Protein AF-A0A0C3PQT2-F1 (afdb_monomer_lite)

pLDDT: mean 91.84, std 10.54, range [40.0, 98.25]

Radius of gyration: 17.76 Å; chains: 1; bounding box: 40×31×51 Å

Secondary structure (DSSP, 8-state):
-HHHHHHHHHH-SSHHHHHHHHHHHHS-TTSPTTTTPPPPPHHHHHHHHHHHHHHTTS-HHHHHHHHHS--GGGHHHHHHHHHHHHHHHS-EEEEE--TTS--EEEEE--PPPPGGGHHHHHHHHHHHHHHHHHTT--S----TTS---

Sequence (149 aa):
LATLARLQRTLDPLDIEGLSKLWKTETPSSVAVGVGSREVKLAEWETFLDEYLAEMKKPKEDLEREWANPTHERLRYYLLAYLMSATFKDCSVILRFAPGEGPTITAIDLDPKSVDRLAKWEKLDNEIVGCFIESGDKAKPACVDARVE

Structure (mmCIF, N/CA/C/O backbone):
data_AF-A0A0C3PQT2-F1
#
_entry.id   AF-A0A0C3PQT2-F1
#
loop_
_atom_site.group_PDB
_atom_site.id
_atom_site.type_symbol
_atom_site.label_atom_id
_atom_site.label_alt_id
_atom_site.label_comp_id
_atom_site.label_asym_id
_atom_site.label_entity_id
_atom_site.label_seq_id
_atom_site.pdbx_PDB_ins_code
_atom_site.Cartn_x
_atom_site.Cartn_y
_atom_site.Cartn_z
_atom_site.occupancy
_atom_site.B_iso_or_equiv
_atom_site.auth_seq_id
_atom_site.auth_comp_id
_atom_site.auth_asym_id
_atom_site.auth_atom_id
_atom_site.pdbx_PDB_model_num
ATOM 1 N N . LEU A 1 1 ? 13.681 0.628 -10.752 1.00 85.88 1 LEU A N 1
ATOM 2 C CA . LEU A 1 1 ? 13.282 0.455 -9.333 1.00 85.88 1 LEU A CA 1
ATOM 3 C C . LEU A 1 1 ? 12.698 1.724 -8.705 1.00 85.88 1 LEU A C 1
ATOM 5 O O . LEU A 1 1 ? 11.720 1.598 -7.986 1.00 85.88 1 LEU A O 1
ATOM 9 N N . ALA A 1 2 ? 13.207 2.929 -9.005 1.00 92.56 2 ALA A N 1
ATOM 10 C CA . ALA A 1 2 ? 12.685 4.187 -8.442 1.00 92.56 2 ALA A CA 1
ATOM 11 C C . ALA A 1 2 ? 11.156 4.361 -8.568 1.00 92.56 2 ALA A C 1
ATOM 13 O O . ALA A 1 2 ? 10.509 4.770 -7.611 1.00 92.56 2 ALA A O 1
ATOM 14 N N . THR A 1 3 ? 10.564 3.989 -9.710 1.00 94.06 3 THR A N 1
ATOM 15 C CA . THR A 1 3 ? 9.105 4.036 -9.902 1.00 94.06 3 THR A CA 1
ATOM 16 C C . THR A 1 3 ? 8.354 3.142 -8.916 1.00 94.06 3 THR A C 1
ATOM 18 O O . THR A 1 3 ? 7.428 3.626 -8.279 1.00 94.06 3 THR A O 1
ATOM 21 N N . LEU A 1 4 ? 8.769 1.880 -8.743 1.00 95.62 4 LEU A N 1
ATOM 22 C CA . LEU A 1 4 ? 8.154 0.966 -7.769 1.00 95.62 4 LEU A CA 1
ATOM 23 C C . LEU A 1 4 ? 8.285 1.514 -6.349 1.00 95.62 4 LEU A C 1
ATOM 25 O O . LEU A 1 4 ? 7.296 1.597 -5.635 1.00 95.62 4 LEU A O 1
ATOM 29 N N . ALA A 1 5 ? 9.476 1.987 -5.985 1.00 94.06 5 ALA A N 1
ATOM 30 C CA . ALA A 1 5 ? 9.728 2.550 -4.665 1.00 94.06 5 ALA A CA 1
ATOM 31 C C . ALA A 1 5 ? 8.890 3.816 -4.388 1.00 94.06 5 ALA A C 1
ATOM 33 O O . ALA A 1 5 ? 8.493 4.059 -3.251 1.00 94.06 5 ALA A O 1
ATOM 34 N N . ARG A 1 6 ? 8.611 4.631 -5.415 1.00 95.06 6 ARG A N 1
ATOM 35 C CA . ARG A 1 6 ? 7.697 5.778 -5.312 1.00 95.06 6 ARG A CA 1
ATOM 36 C C . ARG A 1 6 ? 6.251 5.319 -5.145 1.00 95.06 6 ARG A C 1
ATOM 38 O O . ARG A 1 6 ? 5.560 5.846 -4.279 1.00 95.06 6 ARG A O 1
ATOM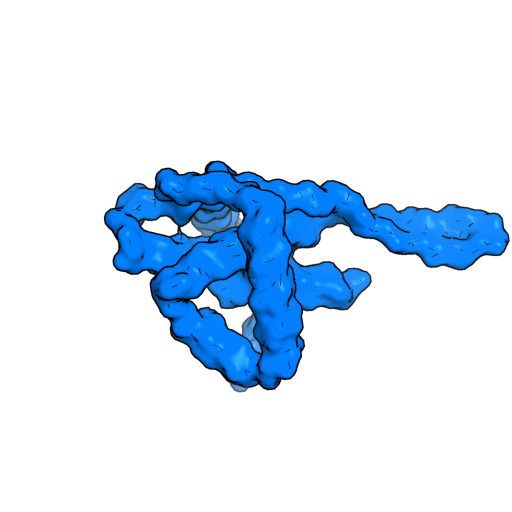 45 N N . LEU A 1 7 ? 5.798 4.362 -5.958 1.00 97.06 7 LEU A N 1
ATOM 46 C CA . LEU A 1 7 ? 4.438 3.822 -5.882 1.00 97.06 7 LEU A CA 1
ATOM 47 C C . LEU A 1 7 ? 4.178 3.216 -4.499 1.00 97.06 7 LEU A C 1
ATOM 49 O O . LEU A 1 7 ? 3.253 3.650 -3.829 1.00 97.06 7 LEU A O 1
ATOM 53 N N . GLN A 1 8 ? 5.052 2.325 -4.026 1.00 95.62 8 GLN A N 1
ATOM 54 C CA . GLN A 1 8 ? 4.945 1.687 -2.707 1.00 95.62 8 GLN A CA 1
ATOM 55 C C . GLN A 1 8 ? 4.827 2.712 -1.565 1.00 95.62 8 GLN A C 1
ATOM 57 O O . GLN A 1 8 ? 3.966 2.563 -0.706 1.00 95.62 8 GLN A O 1
ATOM 62 N N . ARG A 1 9 ? 5.642 3.781 -1.575 1.00 92.94 9 ARG A N 1
ATOM 63 C CA . ARG A 1 9 ? 5.612 4.823 -0.530 1.00 92.94 9 ARG A CA 1
ATOM 64 C C . ARG A 1 9 ? 4.380 5.721 -0.597 1.00 92.94 9 ARG A C 1
ATOM 66 O O . ARG A 1 9 ? 3.775 6.018 0.419 1.00 92.94 9 ARG A O 1
ATOM 73 N N . THR A 1 10 ? 4.030 6.194 -1.790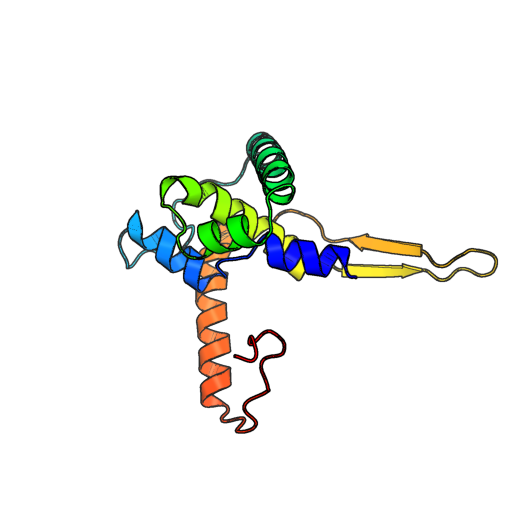 1.00 96.50 10 THR A N 1
ATOM 74 C CA . THR A 1 10 ? 2.932 7.168 -1.956 1.00 96.50 10 THR A CA 1
ATOM 75 C C . THR A 1 10 ? 1.546 6.534 -1.856 1.00 96.50 10 THR A C 1
ATOM 77 O O . THR A 1 10 ? 0.591 7.234 -1.544 1.00 96.50 10 THR A O 1
ATOM 80 N N . LEU A 1 11 ? 1.433 5.230 -2.122 1.00 97.88 11 LEU A N 1
ATOM 81 C CA . LEU A 1 11 ? 0.189 4.470 -1.987 1.00 97.88 11 LEU A CA 1
ATOM 82 C C . LEU A 1 11 ? -0.025 3.922 -0.572 1.00 97.88 11 LEU A C 1
ATOM 84 O O . LEU A 1 11 ? -1.136 3.531 -0.241 1.00 97.88 11 LEU A O 1
ATOM 88 N N . ASP A 1 12 ? 1.009 3.893 0.266 1.00 97.00 12 ASP A N 1
ATOM 89 C CA . ASP A 1 12 ? 0.894 3.465 1.660 1.00 97.00 12 ASP A CA 1
ATOM 90 C C . ASP A 1 12 ? 1.496 4.494 2.628 1.00 97.00 12 ASP A C 1
ATOM 92 O O . ASP A 1 12 ? 2.505 4.229 3.280 1.00 97.00 12 ASP A O 1
ATOM 96 N N . PRO A 1 13 ? 0.915 5.707 2.696 1.00 95.62 13 PRO A N 1
ATOM 97 C CA . PRO A 1 13 ? 1.443 6.766 3.548 1.00 95.62 13 PRO A CA 1
ATOM 98 C C . PRO A 1 13 ? 1.109 6.579 5.035 1.00 95.62 13 PRO A C 1
ATOM 100 O O . PRO A 1 13 ? 1.738 7.217 5.875 1.00 95.62 13 PRO A O 1
ATOM 103 N N . LEU A 1 14 ? 0.107 5.755 5.365 1.00 96.38 14 LEU A N 1
ATOM 104 C CA . LEU A 1 14 ? -0.360 5.545 6.741 1.00 96.38 14 LEU A CA 1
ATOM 105 C C . LEU A 1 14 ? 0.210 4.277 7.382 1.00 96.38 14 LEU A C 1
ATOM 107 O O . LEU A 1 14 ? 0.109 4.127 8.601 1.00 96.38 14 LEU A O 1
ATOM 111 N N . ASP A 1 15 ? 0.756 3.368 6.572 1.00 96.00 15 ASP A N 1
ATOM 112 C CA . ASP A 1 15 ? 0.986 1.975 6.943 1.00 96.00 15 ASP A CA 1
ATOM 113 C C . ASP A 1 15 ? -0.306 1.267 7.412 1.00 96.00 15 ASP A C 1
ATOM 115 O O . ASP A 1 15 ? -1.389 1.860 7.541 1.00 96.00 15 ASP A O 1
ATOM 119 N N . ILE A 1 16 ? -0.217 -0.034 7.684 1.00 97.00 16 ILE A N 1
ATOM 120 C CA . ILE A 1 16 ? -1.353 -0.821 8.168 1.00 97.00 16 ILE A CA 1
ATOM 121 C C . ILE A 1 16 ? -1.802 -0.371 9.561 1.00 97.00 16 ILE A C 1
ATOM 123 O O . ILE A 1 16 ? -2.999 -0.400 9.855 1.00 97.00 16 ILE A O 1
ATOM 127 N N . GLU A 1 17 ? -0.879 0.107 10.402 1.00 96.06 17 GLU A N 1
ATOM 128 C CA . GLU A 1 17 ? -1.193 0.620 11.737 1.00 96.06 17 GLU A CA 1
ATOM 129 C C . GLU A 1 17 ? -2.021 1.912 11.659 1.00 96.06 17 GLU A C 1
ATOM 131 O O . GLU A 1 17 ? -3.059 2.027 12.318 1.00 96.06 17 GLU A O 1
ATOM 136 N N . GLY A 1 18 ? -1.603 2.884 10.839 1.00 96.06 18 GLY A N 1
ATOM 137 C CA . GLY A 1 18 ? -2.339 4.135 10.658 1.00 96.06 18 GLY A CA 1
ATOM 138 C C . GLY A 1 18 ? -3.689 3.912 9.981 1.00 96.06 18 GLY A C 1
ATOM 139 O O . GLY A 1 18 ? -4.696 4.478 10.413 1.00 96.06 18 GLY A O 1
ATOM 140 N N . LEU A 1 19 ? -3.747 3.017 8.990 1.00 97.19 19 LEU A N 1
ATOM 141 C CA . LEU A 1 19 ? -5.002 2.620 8.353 1.00 97.19 19 LEU A CA 1
ATOM 142 C C . LEU A 1 19 ? -5.955 1.925 9.336 1.00 97.19 19 LEU A C 1
ATOM 144 O O . LEU A 1 19 ? -7.150 2.216 9.343 1.00 97.19 19 LEU A O 1
ATOM 148 N N . SER A 1 20 ? -5.437 1.046 10.196 1.00 96.56 20 SER A N 1
ATOM 149 C CA . SER A 1 20 ? -6.216 0.393 11.252 1.00 96.56 20 SER A CA 1
ATOM 150 C C . SER A 1 20 ? -6.755 1.399 12.273 1.00 96.56 20 SER A C 1
ATOM 152 O O . SER A 1 20 ? -7.931 1.339 12.642 1.00 96.56 20 SER A O 1
ATOM 154 N N . LYS A 1 21 ? -5.937 2.373 12.694 1.00 95.38 21 LYS A N 1
ATOM 155 C CA . LYS A 1 21 ? -6.379 3.468 13.574 1.00 95.38 21 LYS A CA 1
ATOM 156 C C . LYS A 1 21 ? -7.512 4.271 12.940 1.00 95.38 21 LYS A C 1
ATOM 158 O O . LYS A 1 21 ? -8.510 4.515 13.613 1.00 95.38 21 LYS A O 1
ATOM 163 N N . LEU A 1 22 ? -7.384 4.628 11.659 1.00 95.94 22 LEU A N 1
ATOM 164 C CA . LEU A 1 22 ? -8.432 5.339 10.925 1.00 95.94 22 LEU A CA 1
ATOM 165 C C . LEU A 1 22 ? -9.705 4.489 10.791 1.00 95.94 22 LEU A C 1
ATOM 167 O O . LEU A 1 22 ? -10.802 4.979 11.011 1.00 95.94 22 LEU A O 1
ATOM 171 N N . TRP A 1 23 ? -9.583 3.197 10.492 1.00 95.88 23 TRP A N 1
ATOM 172 C CA . TRP A 1 23 ? -10.727 2.283 10.404 1.00 95.88 23 TRP A CA 1
ATOM 173 C C . TRP A 1 23 ? -11.525 2.200 11.717 1.00 95.88 23 TRP A C 1
ATOM 175 O O . TRP A 1 23 ? -12.759 2.165 11.712 1.00 95.88 23 TRP A O 1
ATOM 185 N N . LYS A 1 24 ? -10.826 2.217 12.856 1.00 94.69 24 LYS A N 1
ATOM 186 C CA . LYS A 1 24 ? -11.415 2.160 14.204 1.00 94.69 24 LYS A CA 1
ATOM 187 C C . LYS A 1 24 ? -12.099 3.463 14.641 1.00 94.69 24 LYS A C 1
ATOM 189 O O . LYS A 1 24 ? -12.709 3.475 15.706 1.00 94.69 24 LYS A O 1
ATOM 194 N N . THR A 1 25 ? -12.038 4.547 13.858 1.00 92.06 25 THR A N 1
ATOM 195 C CA . THR A 1 25 ? -12.856 5.744 14.135 1.00 92.06 25 THR A CA 1
ATOM 196 C C . THR A 1 25 ? -14.314 5.549 13.722 1.00 92.06 25 THR A C 1
ATOM 198 O O . THR A 1 25 ? -15.201 6.118 14.347 1.00 92.06 25 THR A O 1
ATOM 201 N N . GLU A 1 26 ? -14.559 4.718 12.703 1.00 87.38 26 GLU A N 1
ATOM 202 C CA . GLU A 1 26 ? -15.890 4.452 12.127 1.00 87.38 26 GLU A CA 1
ATOM 203 C C . GLU A 1 26 ? -16.465 3.091 12.539 1.00 87.38 26 GLU A C 1
ATOM 205 O O . GLU A 1 26 ? -17.633 2.786 12.297 1.00 87.38 26 GLU A O 1
ATOM 210 N N . THR A 1 27 ? -15.643 2.238 13.146 1.00 89.62 27 THR A N 1
ATOM 211 C CA . THR A 1 27 ? -16.019 0.877 13.526 1.00 89.62 27 THR A CA 1
ATOM 212 C C . THR A 1 27 ? -15.672 0.603 14.986 1.00 89.62 27 THR A C 1
ATOM 214 O O . THR A 1 27 ? -14.789 1.255 15.544 1.00 89.62 27 THR A O 1
ATOM 217 N N . PRO A 1 28 ? -16.349 -0.354 15.649 1.00 90.12 28 PRO A N 1
ATOM 218 C CA . PRO A 1 28 ? -15.970 -0.751 16.997 1.00 90.12 28 PRO A CA 1
ATOM 219 C C . PRO A 1 28 ? -14.494 -1.158 17.052 1.00 90.12 28 PRO A C 1
ATOM 221 O O . PRO A 1 28 ? -14.011 -1.872 16.177 1.00 90.12 28 PRO A O 1
ATOM 224 N N . SER A 1 29 ? -13.789 -0.766 18.113 1.00 83.00 29 SER A N 1
ATOM 225 C CA . SER A 1 29 ? -12.337 -0.966 18.249 1.00 83.00 29 SER A CA 1
ATOM 226 C C . SER A 1 29 ? -11.874 -2.427 18.183 1.00 83.00 29 SER A C 1
ATOM 228 O O . SER A 1 29 ? -10.703 -2.688 17.912 1.00 83.00 29 SER A O 1
ATOM 230 N N . SER A 1 30 ? -12.780 -3.378 18.423 1.00 86.31 30 SER A N 1
ATOM 231 C CA . SER A 1 30 ? -12.546 -4.821 18.322 1.00 86.31 30 SER A CA 1
ATOM 232 C C . SER A 1 30 ? -12.606 -5.371 16.892 1.00 86.31 30 SER A C 1
ATOM 234 O O . SER A 1 30 ? -12.267 -6.536 16.680 1.00 86.31 30 SER A O 1
ATOM 236 N N . VAL A 1 31 ? -13.050 -4.576 15.916 1.00 91.56 31 VAL A N 1
ATOM 237 C CA . VAL A 1 31 ? -13.169 -4.984 14.515 1.00 91.56 31 VAL A CA 1
ATOM 238 C C . VAL A 1 31 ? -11.844 -4.725 13.801 1.00 91.56 31 VAL A C 1
ATOM 240 O O . VAL A 1 31 ? -11.367 -3.593 13.741 1.00 91.56 31 VAL A O 1
ATOM 243 N N . ALA A 1 32 ? -11.249 -5.788 13.259 1.00 93.62 32 ALA A N 1
ATOM 244 C CA . ALA A 1 32 ? -10.025 -5.697 12.468 1.00 93.62 32 ALA A CA 1
ATOM 245 C C . ALA A 1 32 ? -10.261 -4.935 11.154 1.00 93.62 32 ALA A C 1
ATOM 247 O O . ALA A 1 32 ? -11.375 -4.914 10.615 1.00 93.62 32 ALA A O 1
ATOM 248 N N . VAL A 1 33 ? -9.199 -4.332 10.624 1.00 95.44 33 VAL A N 1
ATOM 249 C CA . VAL A 1 33 ? -9.285 -3.509 9.411 1.00 95.44 33 VAL A CA 1
ATOM 250 C C . VAL A 1 33 ? -9.817 -4.306 8.213 1.00 95.44 33 VAL A C 1
ATOM 252 O O . VAL A 1 33 ? -9.424 -5.445 7.961 1.00 95.44 33 VAL A O 1
ATOM 255 N N . GLY A 1 34 ? -10.755 -3.704 7.476 1.00 93.38 34 GLY A N 1
ATOM 256 C CA . GLY A 1 34 ? -11.372 -4.298 6.287 1.00 93.38 34 GLY A CA 1
ATOM 257 C C . GLY A 1 34 ? -12.505 -5.296 6.560 1.00 93.38 34 GLY A C 1
ATOM 258 O O . GLY A 1 34 ? -13.232 -5.639 5.628 1.00 93.38 34 GLY A O 1
ATOM 259 N N .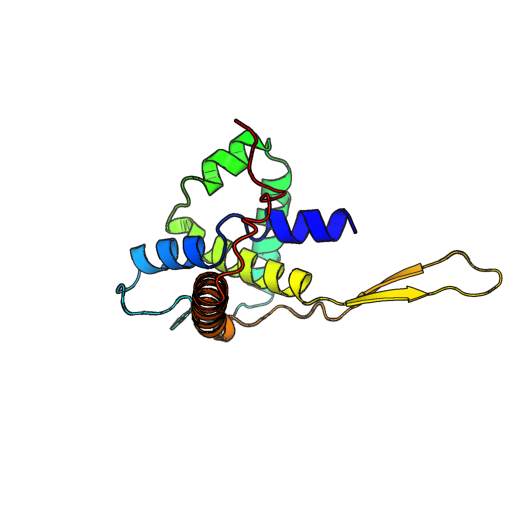 VAL A 1 35 ? -12.727 -5.732 7.806 1.00 93.31 35 VAL A N 1
ATOM 260 C CA . VAL A 1 35 ? -13.827 -6.657 8.133 1.00 93.31 35 VAL A CA 1
ATOM 261 C C . VAL A 1 35 ? -15.182 -6.002 7.858 1.00 93.31 35 VAL A C 1
ATOM 263 O O . VAL A 1 35 ? -15.488 -4.932 8.371 1.00 93.31 35 VAL A O 1
ATOM 266 N N . GLY A 1 36 ? -16.015 -6.657 7.046 1.00 90.12 36 GLY A N 1
ATOM 267 C CA . GLY A 1 36 ? -17.315 -6.119 6.624 1.00 90.12 36 GLY A CA 1
ATOM 268 C C . GLY A 1 36 ? -17.229 -5.084 5.497 1.00 90.12 36 GLY A C 1
ATOM 269 O O . GLY A 1 36 ? -18.261 -4.628 5.007 1.00 90.12 36 GLY A O 1
ATOM 270 N N . SER A 1 37 ? -16.021 -4.741 5.045 1.00 92.62 37 SER A N 1
ATOM 271 C CA . SER A 1 37 ? -15.829 -3.936 3.844 1.00 92.62 37 SER A CA 1
ATOM 272 C C . SER A 1 37 ? -16.123 -4.765 2.596 1.00 92.62 37 SER A C 1
ATOM 274 O O . SER A 1 37 ? -15.893 -5.973 2.550 1.00 92.62 37 SER A O 1
ATOM 276 N N . ARG A 1 38 ? -16.658 -4.113 1.563 1.00 94.19 38 ARG A N 1
ATOM 277 C CA . ARG A 1 38 ? -16.960 -4.765 0.286 1.00 94.19 38 ARG A CA 1
ATOM 278 C C . ARG A 1 38 ? -15.722 -4.840 -0.603 1.00 94.19 38 ARG A C 1
ATOM 280 O O . ARG A 1 38 ? -14.913 -3.904 -0.633 1.00 94.19 38 ARG A O 1
ATOM 287 N N . GLU A 1 39 ? -15.661 -5.890 -1.419 1.00 95.19 39 GLU A N 1
ATOM 288 C CA . GLU A 1 39 ? -14.659 -6.007 -2.479 1.00 95.19 39 GLU A CA 1
ATOM 289 C C . GLU A 1 39 ? -14.696 -4.814 -3.443 1.00 95.19 39 GLU A C 1
ATOM 291 O O . GLU A 1 39 ? -15.739 -4.179 -3.676 1.00 95.19 39 GLU A O 1
ATOM 296 N N . VAL A 1 40 ? -13.517 -4.496 -3.979 1.00 95.75 40 VAL A N 1
ATOM 297 C CA . VAL A 1 40 ? -13.312 -3.366 -4.886 1.00 95.75 40 VAL A CA 1
ATOM 298 C C . VAL A 1 40 ? -13.734 -3.765 -6.295 1.00 95.75 40 VAL A C 1
ATOM 300 O O . VAL A 1 40 ? -13.321 -4.797 -6.822 1.00 95.75 40 VAL A O 1
ATOM 303 N N . LYS A 1 41 ? -14.574 -2.940 -6.921 1.00 94.94 41 LYS A N 1
ATOM 304 C CA . LYS A 1 41 ? -14.991 -3.137 -8.317 1.00 94.94 41 LYS A CA 1
ATOM 305 C C . LYS A 1 41 ? -14.030 -2.415 -9.259 1.00 94.94 41 LYS A C 1
ATOM 307 O O . LYS A 1 41 ? -13.434 -1.418 -8.874 1.00 94.94 41 LYS A O 1
ATOM 312 N N . LEU A 1 42 ? -13.956 -2.845 -10.519 1.00 94.00 42 LEU A N 1
ATOM 313 C CA . LEU A 1 42 ? -13.085 -2.213 -11.521 1.00 94.00 42 LEU A CA 1
ATOM 314 C C . LEU A 1 42 ? -13.328 -0.698 -11.666 1.00 94.00 42 LEU A C 1
ATOM 316 O O . LEU A 1 42 ? -12.383 0.072 -11.594 1.00 94.00 42 LEU A O 1
ATOM 320 N N . ALA A 1 43 ? -14.587 -0.259 -11.751 1.00 96.31 43 ALA A N 1
ATOM 321 C CA . ALA A 1 43 ? -14.925 1.169 -11.835 1.00 96.31 43 ALA A CA 1
ATOM 322 C C . ALA A 1 43 ? -14.472 1.985 -10.603 1.00 96.31 43 ALA A C 1
ATOM 324 O O . ALA A 1 43 ? -14.209 3.184 -10.683 1.00 96.31 43 ALA A O 1
ATOM 325 N N . GLU A 1 44 ? -14.381 1.334 -9.441 1.00 96.56 44 GLU A N 1
ATOM 326 C CA . GLU A 1 44 ? -13.883 1.965 -8.219 1.00 96.56 44 GLU A CA 1
ATOM 327 C C . GLU A 1 44 ? -12.360 2.118 -8.264 1.00 96.56 44 GLU A C 1
ATOM 329 O O . GLU A 1 44 ? -11.843 3.149 -7.843 1.00 96.56 44 GLU A O 1
ATOM 334 N N . TRP A 1 45 ? -11.653 1.138 -8.841 1.00 97.31 45 TRP A N 1
ATOM 335 C CA . TRP A 1 45 ? -10.225 1.263 -9.129 1.00 97.31 45 TRP A CA 1
ATOM 336 C C . TRP A 1 45 ? -9.931 2.401 -10.102 1.00 97.31 45 TRP A C 1
ATOM 338 O O . TRP A 1 45 ? -9.004 3.162 -9.857 1.00 97.31 45 TRP A O 1
ATOM 348 N N . GLU A 1 46 ? -10.722 2.551 -11.165 1.00 97.25 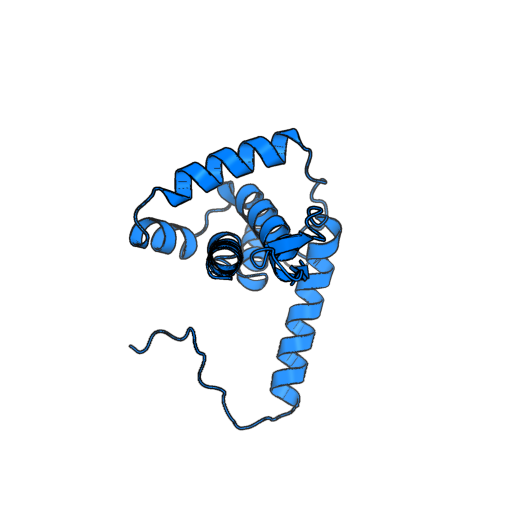46 GLU A N 1
ATOM 349 C CA . GLU A 1 46 ? -10.576 3.654 -12.125 1.00 97.25 46 GLU A CA 1
ATOM 350 C C . GLU A 1 46 ? -10.711 5.015 -11.432 1.00 97.25 46 GLU A C 1
ATOM 352 O O . GLU A 1 46 ? -9.819 5.854 -11.535 1.00 97.25 46 GLU A O 1
ATOM 357 N N . THR A 1 47 ? -11.767 5.185 -10.630 1.00 97.69 47 THR A N 1
ATOM 358 C CA . THR A 1 47 ? -11.998 6.424 -9.868 1.00 97.69 47 THR A CA 1
ATOM 359 C C . THR A 1 47 ? -10.847 6.716 -8.902 1.00 97.69 47 THR A C 1
ATOM 361 O O . THR A 1 47 ? -10.358 7.842 -8.830 1.00 97.69 47 THR A O 1
ATOM 364 N N . PHE A 1 48 ? -10.382 5.693 -8.179 1.00 98.00 48 PHE A N 1
ATOM 365 C CA . PHE A 1 48 ? -9.243 5.812 -7.272 1.00 98.00 48 PHE A CA 1
ATOM 366 C C . PHE A 1 48 ? -7.957 6.218 -8.003 1.00 98.00 48 PHE A C 1
ATOM 368 O O . PHE A 1 48 ? -7.215 7.062 -7.505 1.00 98.00 48 PHE A O 1
ATOM 375 N N . LEU A 1 49 ? -7.680 5.631 -9.171 1.00 97.88 49 LEU A N 1
ATOM 376 C CA . LEU A 1 49 ? -6.484 5.945 -9.950 1.00 97.88 49 LEU A CA 1
ATOM 377 C C . LEU A 1 49 ? -6.498 7.397 -10.433 1.00 97.88 49 LEU A C 1
ATOM 379 O O . LEU A 1 49 ? -5.466 8.063 -10.346 1.00 97.88 49 LEU A O 1
ATOM 383 N N . ASP A 1 50 ? -7.648 7.899 -10.886 1.00 98.25 50 ASP A N 1
ATOM 384 C CA . ASP A 1 50 ? -7.797 9.302 -11.280 1.00 98.25 50 ASP A CA 1
ATOM 385 C C . ASP A 1 50 ? -7.548 10.250 -10.099 1.00 98.25 50 ASP A C 1
ATOM 387 O O . ASP A 1 50 ? -6.796 11.223 -10.234 1.00 98.25 50 ASP A O 1
ATOM 391 N N . GLU A 1 51 ? -8.116 9.942 -8.927 1.00 97.81 51 GLU A N 1
ATOM 392 C CA . GLU A 1 51 ? -7.896 10.711 -7.699 1.00 97.81 51 GLU A CA 1
ATOM 393 C C . GLU A 1 51 ? -6.416 10.684 -7.291 1.00 97.81 51 GLU A C 1
ATOM 395 O O . GLU A 1 51 ? -5.793 11.740 -7.175 1.00 97.81 51 GLU A O 1
ATOM 400 N N . TYR A 1 52 ? -5.812 9.496 -7.174 1.00 97.81 52 TYR A N 1
ATOM 401 C CA . TYR A 1 52 ? -4.402 9.326 -6.814 1.00 97.81 52 TYR A CA 1
ATOM 402 C C . TYR A 1 52 ? -3.472 10.087 -7.771 1.00 97.81 52 TYR A C 1
ATOM 404 O O . TYR A 1 52 ? -2.579 10.817 -7.336 1.00 97.81 52 TYR A O 1
ATOM 412 N N . LEU A 1 53 ? -3.684 9.975 -9.086 1.00 97.69 53 LEU A N 1
ATOM 413 C CA . LEU A 1 53 ? -2.870 10.680 -10.079 1.00 97.69 53 LEU A CA 1
ATOM 414 C C . LEU A 1 53 ? -3.053 12.202 -10.018 1.00 97.69 53 LEU A C 1
ATOM 416 O O . LEU A 1 53 ? -2.106 12.936 -10.320 1.00 97.69 53 LEU A O 1
ATOM 420 N N . ALA A 1 54 ? -4.238 12.693 -9.648 1.00 97.19 54 ALA A N 1
ATOM 421 C CA . ALA A 1 54 ? -4.460 14.111 -9.392 1.00 97.19 54 ALA A CA 1
ATOM 422 C C . ALA A 1 54 ? -3.731 14.573 -8.121 1.00 97.19 54 ALA A C 1
ATOM 424 O O . ALA A 1 54 ? -3.089 15.624 -8.140 1.00 97.19 54 ALA A O 1
ATOM 425 N N . GLU A 1 55 ? -3.754 13.775 -7.051 1.00 95.62 55 GLU A N 1
ATOM 426 C CA . GLU A 1 55 ? -3.045 14.076 -5.805 1.00 95.62 55 GLU A CA 1
ATOM 427 C C . GLU A 1 55 ? -1.536 14.133 -5.985 1.00 95.62 55 GLU A C 1
ATOM 429 O O . GLU A 1 55 ? -0.892 15.035 -5.460 1.00 95.62 55 GLU A O 1
ATOM 434 N N . MET A 1 56 ? -0.963 13.237 -6.789 1.00 95.69 56 MET A N 1
ATOM 435 C CA . MET A 1 56 ? 0.480 13.223 -7.051 1.00 95.69 56 MET A CA 1
ATOM 436 C C . MET A 1 56 ? 0.988 14.471 -7.797 1.00 95.69 56 MET A C 1
ATOM 438 O O . MET A 1 56 ? 2.197 14.616 -7.981 1.00 95.69 56 MET A O 1
ATOM 442 N N . LYS A 1 57 ? 0.094 15.375 -8.227 1.00 96.38 57 LYS A N 1
ATOM 443 C CA . LYS A 1 57 ? 0.442 16.698 -8.774 1.00 96.38 57 LYS A CA 1
ATOM 444 C C . LYS A 1 57 ? 0.534 17.786 -7.699 1.00 96.38 57 LYS A C 1
ATOM 446 O O . LYS A 1 57 ? 1.043 18.865 -7.997 1.00 96.38 57 LYS A O 1
ATOM 451 N N . LYS A 1 58 ? 0.022 17.539 -6.488 1.00 95.62 58 LYS A N 1
ATOM 452 C CA . LYS A 1 58 ? 0.118 18.465 -5.354 1.00 95.62 58 LYS A CA 1
ATOM 453 C C . LYS A 1 58 ? 1.582 18.579 -4.888 1.00 95.62 58 LYS A C 1
ATOM 455 O O . LYS A 1 58 ? 2.353 17.628 -5.056 1.00 95.62 58 LYS A O 1
ATOM 460 N N . PRO A 1 59 ? 1.979 19.711 -4.280 1.00 96.12 59 PRO A N 1
ATOM 461 C CA . PRO A 1 59 ? 3.242 19.812 -3.558 1.00 96.12 59 PRO A CA 1
ATOM 462 C C . PRO A 1 59 ? 3.368 18.719 -2.491 1.00 96.12 59 PRO A C 1
ATOM 464 O O . PRO A 1 59 ? 2.384 18.319 -1.865 1.00 96.12 59 PRO A O 1
ATOM 467 N N . LYS A 1 60 ? 4.593 18.241 -2.264 1.00 92.06 60 LYS A N 1
ATOM 468 C CA . LYS A 1 60 ? 4.860 17.149 -1.319 1.00 92.06 60 LYS A CA 1
ATOM 469 C C . LYS A 1 60 ? 4.446 17.524 0.108 1.00 92.06 60 LYS A C 1
ATOM 471 O O . LYS A 1 60 ? 3.939 16.685 0.840 1.00 92.06 60 LYS A O 1
ATOM 476 N N . GLU A 1 61 ? 4.634 18.779 0.484 1.00 94.19 61 GLU A N 1
ATOM 477 C CA . GLU A 1 61 ? 4.323 19.311 1.810 1.00 94.19 61 GLU A CA 1
ATOM 478 C C . GLU A 1 61 ? 2.815 19.294 2.093 1.00 94.19 61 GLU A C 1
ATOM 480 O O . GLU A 1 61 ? 2.396 19.085 3.233 1.00 94.19 61 GLU A O 1
ATOM 485 N N . ASP A 1 62 ? 1.999 19.486 1.053 1.00 95.00 62 ASP A N 1
ATOM 486 C CA . ASP A 1 62 ? 0.543 19.424 1.162 1.00 95.00 62 ASP A CA 1
ATOM 487 C C . ASP A 1 62 ? 0.079 17.973 1.328 1.00 95.00 62 ASP A C 1
ATOM 489 O O . ASP A 1 62 ? -0.745 17.691 2.197 1.00 95.00 62 ASP A O 1
ATOM 493 N N . LEU A 1 63 ? 0.675 17.040 0.573 1.00 93.25 63 LEU A N 1
ATOM 494 C CA . LEU A 1 63 ? 0.430 15.604 0.738 1.00 93.25 63 LEU A CA 1
ATOM 495 C C . LEU A 1 63 ? 0.790 15.130 2.149 1.00 93.25 63 LEU A C 1
ATOM 497 O O . LEU A 1 63 ? -0.016 14.483 2.806 1.00 93.25 63 LEU A O 1
ATOM 501 N N . GLU A 1 64 ? 1.969 15.500 2.650 1.00 92.81 64 GLU A N 1
ATOM 502 C CA . GLU A 1 64 ? 2.409 15.119 3.996 1.00 92.81 64 GLU A CA 1
ATOM 503 C C . GLU A 1 64 ? 1.497 15.683 5.093 1.00 92.81 64 GLU A C 1
ATOM 505 O O . GLU A 1 64 ? 1.252 15.009 6.093 1.00 92.81 64 GLU A O 1
ATOM 510 N N . ARG A 1 65 ? 0.947 16.889 4.904 1.00 93.56 65 ARG A N 1
ATOM 511 C CA . ARG A 1 65 ? -0.027 17.469 5.838 1.00 93.56 65 ARG A CA 1
ATOM 512 C C . ARG A 1 65 ? -1.340 16.689 5.855 1.00 93.56 65 ARG A C 1
ATOM 514 O O . ARG A 1 65 ? -1.903 16.494 6.932 1.00 93.56 65 ARG A O 1
ATOM 521 N N . GLU A 1 66 ? -1.817 16.258 4.689 1.00 92.50 66 GLU A N 1
ATOM 522 C CA . GLU A 1 66 ? -3.011 15.414 4.572 1.00 92.50 66 GLU A CA 1
ATOM 523 C C . GLU A 1 66 ? -2.774 14.024 5.183 1.00 92.50 66 GLU A C 1
ATOM 525 O O . GLU A 1 66 ? -3.619 13.529 5.926 1.00 92.50 66 GLU A O 1
ATOM 530 N N . TRP A 1 67 ? -1.610 13.415 4.939 1.00 94.12 67 TRP A N 1
ATOM 531 C CA . TRP A 1 67 ? -1.253 12.103 5.493 1.00 94.12 67 TRP A CA 1
ATOM 532 C C . TRP A 1 67 ? -1.054 12.124 7.007 1.00 94.12 67 TRP A C 1
ATOM 534 O O . TRP A 1 67 ? -1.356 11.139 7.673 1.00 94.12 67 TRP A O 1
ATOM 544 N N . ALA A 1 68 ? -0.577 13.239 7.566 1.00 93.75 68 ALA A N 1
ATOM 545 C CA . ALA A 1 68 ? -0.440 13.403 9.010 1.00 93.75 68 ALA A CA 1
ATOM 546 C C . ALA A 1 68 ? -1.797 13.511 9.730 1.00 93.75 68 ALA A C 1
ATOM 548 O O . ALA A 1 68 ? -1.878 13.211 10.919 1.00 93.75 68 ALA A O 1
ATOM 549 N N . ASN A 1 69 ? -2.853 13.936 9.027 1.00 93.69 69 ASN A N 1
ATOM 550 C CA . ASN A 1 69 ? -4.202 14.094 9.573 1.00 93.69 69 ASN A CA 1
ATOM 551 C C . ASN A 1 69 ? -5.251 13.494 8.618 1.00 93.69 69 ASN A C 1
ATOM 553 O O . ASN A 1 69 ? -6.052 14.235 8.036 1.00 93.69 69 ASN A O 1
ATOM 557 N N . PRO A 1 70 ? -5.262 12.161 8.432 1.00 94.12 70 PRO A N 1
ATOM 558 C CA . PRO A 1 70 ? -6.190 11.524 7.513 1.00 94.12 70 PRO A CA 1
ATOM 559 C C . PRO A 1 70 ? -7.625 11.642 8.041 1.00 94.12 70 PRO A C 1
ATOM 561 O O . PRO A 1 70 ? -7.894 11.414 9.221 1.00 94.12 70 PRO A O 1
ATOM 564 N N . THR A 1 71 ? -8.566 11.988 7.162 1.00 93.81 71 THR A N 1
ATOM 565 C CA . THR A 1 71 ? -9.986 12.111 7.518 1.00 93.81 71 THR A CA 1
ATOM 566 C C . THR A 1 71 ? -10.744 10.812 7.250 1.00 93.81 71 THR A C 1
ATOM 568 O O . THR A 1 71 ? -10.438 10.074 6.311 1.00 93.81 71 THR A O 1
ATOM 571 N N . HIS A 1 72 ? -11.773 10.540 8.056 1.00 91.62 72 HIS A N 1
ATOM 572 C CA . HIS A 1 72 ? -12.617 9.346 7.915 1.00 91.62 72 HIS A CA 1
ATOM 573 C C . HIS A 1 72 ? -13.346 9.289 6.559 1.00 91.62 72 HIS A C 1
ATOM 575 O O . HIS A 1 72 ? -13.499 8.216 5.982 1.00 91.62 72 HIS A O 1
ATOM 581 N N . GLU A 1 73 ? -13.706 10.443 5.989 1.00 93.75 73 GLU A N 1
ATOM 582 C CA . GLU A 1 73 ? -14.302 10.571 4.649 1.00 93.75 73 GLU A CA 1
ATOM 583 C C . GLU A 1 73 ? -13.419 9.949 3.554 1.00 93.75 73 GLU A C 1
ATOM 585 O O . GLU A 1 73 ? -13.916 9.454 2.543 1.00 93.75 73 GLU A O 1
ATOM 590 N N . ARG A 1 74 ? -12.099 9.918 3.781 1.00 95.06 74 ARG A N 1
ATOM 591 C CA . ARG A 1 74 ? -11.103 9.344 2.869 1.00 95.06 74 ARG A CA 1
ATOM 592 C C . ARG A 1 74 ? -10.713 7.909 3.217 1.00 95.06 74 ARG A C 1
ATOM 594 O O . ARG A 1 74 ? -9.834 7.346 2.569 1.00 95.06 74 ARG A O 1
ATOM 601 N N . LEU A 1 75 ? -11.369 7.268 4.187 1.00 95.56 75 LEU A N 1
ATOM 602 C CA . LEU A 1 75 ? -11.045 5.898 4.597 1.00 95.56 75 LEU A CA 1
ATOM 603 C C . LEU A 1 75 ? -11.063 4.924 3.411 1.00 95.56 75 LEU A C 1
ATOM 605 O O . LEU A 1 75 ? -10.163 4.097 3.272 1.00 95.56 75 LEU A O 1
ATOM 609 N N . ARG A 1 76 ? -12.053 5.040 2.515 1.00 96.00 76 ARG A N 1
ATOM 610 C CA . ARG A 1 76 ? -12.125 4.162 1.341 1.00 96.00 76 ARG A CA 1
ATOM 611 C C . ARG A 1 76 ? -10.966 4.388 0.374 1.00 96.00 76 ARG A C 1
ATOM 613 O O . ARG A 1 76 ? -10.419 3.407 -0.120 1.00 96.00 76 ARG A O 1
ATOM 620 N N . TYR A 1 77 ? -10.567 5.640 0.162 1.00 97.44 77 TYR A N 1
ATOM 621 C CA . TYR A 1 77 ? -9.385 5.974 -0.627 1.00 97.44 77 TYR A CA 1
ATOM 622 C C . TYR A 1 77 ? -8.130 5.304 -0.048 1.00 97.44 77 TYR A C 1
ATOM 624 O O . TYR A 1 77 ? -7.436 4.588 -0.767 1.00 97.44 77 TYR A O 1
ATOM 632 N N . TYR A 1 78 ? -7.890 5.434 1.262 1.00 97.75 78 TYR A N 1
ATOM 633 C CA . TYR A 1 78 ? -6.714 4.839 1.907 1.00 97.75 78 TYR A CA 1
ATOM 634 C C . TYR A 1 78 ? -6.727 3.303 1.915 1.00 97.75 78 TYR A C 1
ATOM 636 O O . TYR A 1 78 ? -5.671 2.692 1.770 1.00 97.75 78 TYR A O 1
ATOM 644 N N . LEU A 1 79 ? -7.899 2.663 2.006 1.00 97.25 79 LEU A N 1
ATOM 645 C CA . LEU A 1 79 ? -8.016 1.208 1.837 1.00 97.25 79 LEU A CA 1
ATOM 646 C C . LEU A 1 79 ? -7.560 0.767 0.440 1.00 97.25 79 LEU A C 1
ATOM 648 O O . LEU A 1 79 ? -6.781 -0.175 0.315 1.00 97.25 79 LEU A O 1
ATOM 652 N N . LEU A 1 80 ? -8.035 1.441 -0.611 1.00 98.25 80 LEU A N 1
ATOM 653 C CA . LEU A 1 80 ? -7.655 1.125 -1.991 1.00 98.25 80 LEU A CA 1
ATOM 654 C C . LEU A 1 80 ? -6.173 1.412 -2.246 1.00 98.25 80 LEU A C 1
ATOM 656 O O . LEU A 1 80 ? -5.492 0.591 -2.865 1.00 98.25 80 LEU A O 1
ATOM 660 N N . ALA A 1 81 ? -5.667 2.528 -1.719 1.00 98.12 81 ALA A N 1
ATOM 661 C CA . ALA A 1 81 ? -4.257 2.880 -1.788 1.00 98.12 81 ALA A CA 1
ATOM 662 C C . ALA A 1 81 ? -3.385 1.779 -1.167 1.00 98.12 81 ALA A C 1
ATOM 664 O O . ALA A 1 81 ? -2.480 1.270 -1.831 1.00 98.12 81 ALA A O 1
ATOM 665 N N . TYR A 1 82 ? -3.734 1.311 0.035 1.00 98.25 82 TYR A N 1
ATOM 666 C CA . TYR A 1 82 ? -3.007 0.239 0.712 1.00 98.25 82 TYR A CA 1
ATOM 667 C C . TYR A 1 82 ? -3.010 -1.070 -0.091 1.00 98.25 82 TYR A C 1
ATOM 669 O O . TYR A 1 82 ? -1.961 -1.680 -0.290 1.00 98.25 82 TYR A O 1
ATOM 677 N N . LEU A 1 83 ? -4.167 -1.495 -0.609 1.00 98.06 83 LEU A N 1
ATOM 678 C CA . LEU A 1 83 ? -4.280 -2.707 -1.434 1.00 98.06 83 LEU A CA 1
ATOM 679 C C . LEU A 1 83 ? -3.428 -2.623 -2.713 1.00 98.06 83 LEU A C 1
ATOM 681 O O . LEU A 1 83 ? -2.760 -3.591 -3.093 1.00 98.06 83 LEU A O 1
ATOM 685 N N . MET A 1 84 ? -3.409 -1.456 -3.360 1.00 97.88 84 MET A N 1
ATOM 686 C CA . MET A 1 84 ? -2.558 -1.201 -4.521 1.00 97.88 84 MET A CA 1
ATOM 687 C C . MET A 1 84 ? -1.071 -1.201 -4.130 1.00 97.88 84 MET A C 1
ATOM 689 O O . MET A 1 84 ? -0.248 -1.801 -4.821 1.00 97.88 84 MET A O 1
ATOM 693 N N . SER A 1 85 ? -0.712 -0.605 -2.990 1.00 97.94 85 SER A N 1
ATOM 694 C CA . SER A 1 85 ? 0.656 -0.653 -2.466 1.00 97.94 85 SER A CA 1
ATOM 695 C C . SER A 1 85 ? 1.105 -2.086 -2.185 1.00 97.94 85 SER A C 1
ATOM 697 O O . SER A 1 85 ? 2.165 -2.495 -2.654 1.00 97.94 85 SER A O 1
ATOM 699 N N . ALA A 1 86 ? 0.272 -2.889 -1.517 1.00 97.44 86 ALA A N 1
ATOM 700 C CA . ALA A 1 86 ? 0.537 -4.302 -1.250 1.00 97.44 86 ALA A CA 1
ATOM 701 C C . ALA A 1 86 ? 0.742 -5.113 -2.542 1.00 97.44 86 ALA A C 1
ATOM 703 O O . ALA A 1 86 ? 1.553 -6.035 -2.581 1.00 97.44 86 ALA A O 1
ATOM 704 N N . THR A 1 87 ? 0.064 -4.734 -3.628 1.00 96.75 87 THR A N 1
ATOM 705 C CA . THR A 1 87 ? 0.288 -5.316 -4.961 1.00 96.75 87 THR A CA 1
ATOM 706 C C . THR A 1 87 ? 1.705 -5.030 -5.455 1.00 96.75 87 THR A C 1
ATOM 708 O O . THR A 1 87 ? 2.414 -5.946 -5.858 1.00 96.75 87 THR A O 1
ATOM 711 N N . PHE A 1 88 ? 2.171 -3.783 -5.350 1.00 97.75 88 PHE A N 1
ATOM 712 C CA . PHE A 1 88 ? 3.535 -3.422 -5.745 1.00 97.75 88 PHE A CA 1
ATOM 713 C C . PHE A 1 88 ? 4.620 -3.905 -4.774 1.00 97.75 88 PHE A C 1
ATOM 715 O O . PHE A 1 88 ? 5.762 -4.075 -5.199 1.00 97.75 88 PHE A O 1
ATOM 722 N N . LYS A 1 89 ? 4.314 -4.105 -3.487 1.00 96.25 89 LYS A N 1
ATOM 723 C CA . LYS A 1 89 ? 5.247 -4.691 -2.505 1.00 96.25 89 LYS A CA 1
ATOM 724 C C . LYS A 1 89 ? 5.521 -6.168 -2.806 1.00 96.25 89 LYS A C 1
ATOM 726 O O . LYS A 1 89 ? 6.667 -6.593 -2.715 1.00 96.25 89 LYS A O 1
ATOM 731 N N . ASP A 1 90 ? 4.497 -6.897 -3.244 1.00 96.31 90 ASP A N 1
ATOM 732 C CA . ASP A 1 90 ? 4.570 -8.332 -3.542 1.00 96.31 90 ASP A CA 1
ATOM 733 C C . ASP A 1 90 ? 4.845 -8.652 -5.027 1.00 96.31 90 ASP A C 1
ATOM 735 O O . ASP A 1 90 ? 4.793 -9.820 -5.413 1.00 96.31 90 ASP A O 1
ATOM 739 N N . CYS A 1 91 ? 5.082 -7.649 -5.881 1.00 97.69 91 CYS A N 1
ATOM 740 C CA . CYS A 1 91 ? 5.305 -7.879 -7.312 1.00 97.69 91 CYS A CA 1
ATOM 741 C C . CYS A 1 91 ? 6.724 -8.392 -7.607 1.00 97.69 91 CYS A C 1
ATOM 743 O O . CYS A 1 91 ? 7.683 -8.066 -6.900 1.00 97.69 91 CYS A O 1
ATOM 745 N N . SER A 1 92 ? 6.882 -9.138 -8.703 1.00 97.38 92 SER A N 1
ATOM 746 C CA . SER A 1 92 ? 8.195 -9.613 -9.155 1.00 97.38 92 SER A CA 1
ATOM 747 C C . SER A 1 92 ? 8.723 -8.763 -10.313 1.00 97.38 92 SER A C 1
ATOM 749 O O . SER A 1 92 ? 7.962 -8.288 -11.157 1.00 97.38 92 SER A O 1
ATOM 751 N N . VAL A 1 93 ? 10.046 -8.592 -10.400 1.00 97.06 93 VAL A N 1
ATOM 752 C CA . VAL A 1 93 ? 10.710 -7.904 -11.521 1.00 97.06 93 VAL A CA 1
ATOM 753 C C . VAL A 1 93 ? 11.582 -8.890 -12.291 1.00 97.06 93 VAL A C 1
ATOM 755 O O . VAL A 1 93 ? 12.519 -9.463 -11.741 1.00 97.06 93 VAL A O 1
ATOM 758 N N . ILE A 1 94 ? 11.306 -9.048 -13.583 1.00 96.94 94 ILE A N 1
ATOM 759 C CA . ILE A 1 94 ? 12.086 -9.877 -14.501 1.00 96.94 94 ILE A CA 1
ATOM 760 C C . ILE A 1 94 ? 13.073 -8.995 -15.262 1.00 96.94 94 ILE A C 1
ATOM 762 O O . ILE A 1 94 ? 12.689 -8.017 -15.908 1.00 96.94 94 ILE A O 1
ATOM 766 N N . LEU A 1 95 ? 14.348 -9.381 -15.215 1.00 96.44 95 LEU A N 1
ATOM 767 C CA . LEU A 1 95 ? 15.422 -8.807 -16.018 1.00 96.44 95 LEU A CA 1
ATOM 768 C C . LEU A 1 95 ? 15.795 -9.806 -17.113 1.00 96.44 95 LEU A C 1
ATOM 770 O O . LEU A 1 95 ? 16.227 -10.919 -16.816 1.00 96.44 95 LEU A O 1
ATOM 774 N N . ARG A 1 96 ? 15.633 -9.414 -18.377 1.00 96.38 96 ARG A N 1
ATOM 775 C CA . ARG A 1 96 ? 16.023 -10.242 -19.524 1.00 96.38 96 ARG A CA 1
ATOM 776 C C . ARG A 1 96 ? 17.246 -9.641 -20.203 1.00 96.38 96 ARG A C 1
ATOM 778 O O . ARG A 1 96 ? 17.234 -8.465 -20.566 1.00 96.38 96 ARG A O 1
ATOM 785 N N . PHE A 1 97 ? 18.257 -10.477 -20.417 1.00 96.38 97 PHE A N 1
ATOM 786 C CA . PHE A 1 97 ? 19.477 -10.152 -21.150 1.00 96.38 97 PHE A CA 1
ATOM 787 C C . PHE A 1 97 ? 19.572 -11.085 -22.358 1.00 96.38 97 PHE A C 1
ATOM 789 O O . PHE A 1 97 ? 19.750 -12.289 -22.186 1.00 96.38 97 PHE A O 1
ATOM 796 N N . ALA A 1 98 ? 19.415 -10.547 -23.567 1.00 93.75 98 ALA A N 1
ATOM 797 C CA . ALA A 1 98 ? 19.506 -11.315 -24.807 1.00 93.75 98 ALA A CA 1
ATOM 798 C C . ALA A 1 98 ? 20.705 -10.824 -25.642 1.00 93.75 98 ALA A C 1
ATOM 800 O O . ALA A 1 98 ? 20.887 -9.612 -25.777 1.00 93.75 98 ALA A O 1
ATOM 801 N N . PRO A 1 99 ? 21.551 -11.721 -26.188 1.00 92.44 99 PRO A N 1
ATOM 802 C CA . PRO A 1 99 ? 22.680 -11.319 -27.025 1.00 92.44 99 PRO A CA 1
ATOM 803 C C . PRO A 1 99 ? 22.219 -10.518 -28.247 1.00 92.44 99 PRO A C 1
ATOM 805 O O . PRO A 1 99 ? 21.336 -10.957 -28.976 1.00 92.44 99 PRO A O 1
ATOM 808 N N . GLY A 1 100 ? 22.833 -9.358 -28.486 1.00 92.31 100 GLY A N 1
ATOM 809 C CA . GLY A 1 100 ? 22.470 -8.476 -29.603 1.00 92.31 100 GLY A CA 1
ATOM 810 C C . GLY A 1 100 ? 21.245 -7.587 -29.355 1.00 92.31 100 GLY A C 1
ATOM 811 O O . GLY A 1 100 ? 20.951 -6.737 -30.191 1.00 92.31 100 GLY A O 1
ATOM 812 N N . GLU A 1 101 ? 20.579 -7.717 -28.205 1.00 92.00 101 GLU A N 1
ATOM 813 C CA . GLU A 1 101 ? 19.503 -6.828 -27.758 1.00 92.00 101 GLU A CA 1
ATOM 814 C C . GLU A 1 101 ? 19.924 -6.038 -26.507 1.00 92.00 101 GLU A C 1
ATOM 816 O O . GLU A 1 101 ? 20.815 -6.436 -25.752 1.00 92.00 101 GLU A O 1
ATOM 821 N N . GLY A 1 102 ? 19.267 -4.902 -26.266 1.00 92.69 102 GLY A N 1
ATOM 822 C CA . GLY A 1 102 ? 19.379 -4.197 -24.988 1.00 92.69 102 GLY A CA 1
ATOM 823 C C . GLY A 1 102 ? 18.678 -4.964 -23.853 1.00 92.69 102 GLY A C 1
ATOM 824 O O . GLY A 1 102 ? 17.738 -5.717 -24.115 1.00 92.69 102 GLY A O 1
ATOM 825 N N . PRO A 1 103 ? 19.088 -4.778 -22.584 1.00 94.75 103 PRO A N 1
ATOM 826 C CA . PRO A 1 103 ? 18.407 -5.399 -21.453 1.00 94.75 103 PRO A CA 1
ATOM 827 C C . PRO A 1 103 ? 16.968 -4.882 -21.336 1.00 94.75 103 PRO A C 1
ATOM 829 O O . PRO A 1 103 ? 16.714 -3.688 -21.500 1.00 94.75 103 PRO A O 1
ATOM 832 N N . THR A 1 104 ? 16.026 -5.762 -20.993 1.00 95.62 104 THR A N 1
ATOM 833 C CA . THR A 1 104 ? 14.627 -5.373 -20.747 1.00 95.62 104 THR A CA 1
ATOM 834 C C . THR A 1 104 ? 14.204 -5.682 -19.321 1.00 95.62 104 THR A C 1
ATOM 836 O O . THR A 1 104 ? 14.650 -6.674 -18.742 1.00 95.62 104 THR A O 1
ATOM 839 N N . ILE A 1 105 ? 13.304 -4.858 -18.785 1.00 95.62 105 ILE A N 1
ATOM 840 C CA . ILE A 1 105 ? 12.785 -4.958 -17.420 1.00 95.62 105 ILE A CA 1
ATOM 841 C C . ILE A 1 105 ? 11.262 -5.057 -17.487 1.00 95.62 105 ILE A C 1
ATOM 843 O O . ILE A 1 105 ? 10.622 -4.248 -18.159 1.00 95.62 105 ILE A O 1
ATOM 847 N N . THR A 1 106 ? 10.676 -6.017 -16.777 1.00 96.31 106 THR A N 1
ATOM 848 C CA . THR A 1 106 ? 9.219 -6.202 -16.717 1.00 96.31 106 THR A CA 1
ATOM 849 C C . THR A 1 106 ? 8.787 -6.463 -15.282 1.00 96.31 106 THR A C 1
ATOM 851 O O . THR A 1 106 ? 9.427 -7.247 -14.590 1.00 96.31 106 THR A O 1
ATOM 854 N N . ALA A 1 107 ? 7.716 -5.808 -14.834 1.00 96.56 107 ALA A N 1
ATOM 855 C CA . ALA A 1 107 ? 7.050 -6.139 -13.578 1.00 96.56 107 ALA A CA 1
ATOM 856 C C . ALA A 1 107 ? 5.907 -7.124 -13.859 1.00 96.56 107 ALA A C 1
ATOM 858 O O . ALA A 1 107 ? 5.164 -6.935 -14.824 1.00 96.56 107 ALA A O 1
ATOM 859 N N . ILE A 1 108 ? 5.791 -8.163 -13.039 1.00 97.62 108 ILE A N 1
ATOM 860 C CA . ILE A 1 108 ? 4.742 -9.188 -13.108 1.00 97.62 108 ILE A CA 1
ATOM 861 C C . ILE A 1 108 ? 4.069 -9.335 -11.735 1.00 97.62 108 ILE A C 1
ATOM 863 O O . ILE A 1 108 ? 4.499 -8.702 -10.772 1.00 97.62 108 ILE A O 1
ATOM 867 N N . ASP A 1 109 ? 3.026 -10.162 -11.647 1.00 97.12 109 ASP A N 1
ATOM 868 C CA . ASP A 1 109 ? 2.243 -10.394 -10.420 1.00 97.12 109 ASP A CA 1
ATOM 869 C C . ASP A 1 109 ? 1.530 -9.125 -9.912 1.00 97.12 109 ASP A C 1
ATOM 871 O O . ASP A 1 109 ? 1.541 -8.801 -8.726 1.00 97.12 109 ASP A O 1
ATOM 875 N N . LEU A 1 110 ? 0.916 -8.383 -10.841 1.00 96.50 110 LEU A N 1
ATOM 876 C CA . LEU A 1 110 ? 0.292 -7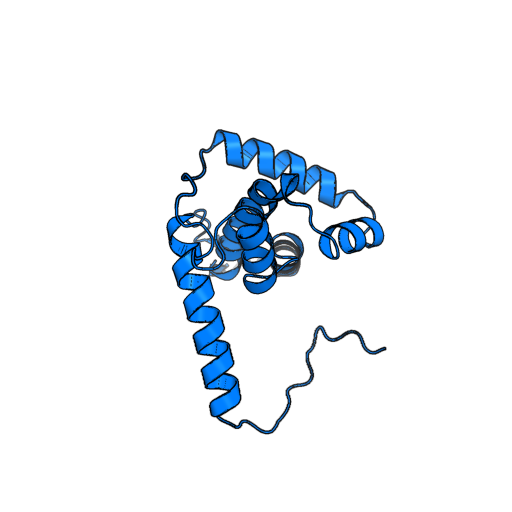.074 -10.600 1.00 96.50 110 LEU A CA 1
ATOM 877 C C . LEU A 1 110 ? -1.225 -7.135 -10.362 1.00 96.50 110 LEU A C 1
ATOM 879 O O . LEU A 1 110 ? -1.907 -6.119 -10.494 1.00 96.50 110 LEU A O 1
ATOM 883 N N . ASP A 1 111 ? -1.763 -8.305 -10.027 1.00 94.62 111 ASP A N 1
ATOM 884 C CA . ASP A 1 111 ? -3.182 -8.435 -9.702 1.00 94.62 111 ASP A CA 1
ATOM 885 C C . ASP A 1 111 ? -3.488 -7.732 -8.368 1.00 94.62 111 ASP A C 1
ATOM 887 O O . ASP A 1 111 ? -2.854 -8.057 -7.353 1.00 94.62 111 ASP A O 1
ATOM 891 N N . PRO A 1 112 ? -4.462 -6.797 -8.331 1.00 93.06 112 PRO A N 1
ATOM 892 C CA . PRO A 1 112 ? -4.816 -6.098 -7.107 1.00 93.06 112 PRO A CA 1
ATOM 893 C C . PRO A 1 112 ? -5.198 -7.062 -5.990 1.00 93.06 112 PRO A C 1
ATOM 895 O O . PRO A 1 112 ? -5.969 -8.008 -6.174 1.00 93.06 112 PRO A O 1
ATOM 898 N N . LYS A 1 113 ? -4.669 -6.801 -4.799 1.00 95.06 113 LYS A N 1
ATOM 899 C CA . LYS A 1 113 ? -4.969 -7.610 -3.621 1.00 95.06 113 LYS A CA 1
ATOM 900 C C . LYS A 1 113 ? -6.411 -7.374 -3.151 1.00 95.06 113 LYS A C 1
ATOM 902 O O . LYS A 1 113 ? -6.953 -6.279 -3.289 1.00 95.06 113 LYS A O 1
ATOM 907 N N . SER A 1 114 ? -7.013 -8.410 -2.573 1.00 95.44 114 SER A N 1
ATOM 908 C CA . SER A 1 114 ? -8.384 -8.371 -2.051 1.00 95.44 114 SER A CA 1
ATOM 909 C C . SER A 1 114 ? -8.453 -7.747 -0.654 1.00 95.44 114 SER A C 1
ATOM 911 O O . SER A 1 114 ? -7.495 -7.809 0.123 1.00 95.44 114 SER A O 1
ATOM 913 N N . VAL A 1 115 ? -9.605 -7.142 -0.354 1.00 95.69 115 VAL A N 1
ATOM 914 C CA . VAL A 1 115 ? -9.905 -6.473 0.922 1.00 95.69 115 VAL A CA 1
ATOM 915 C C . VAL A 1 115 ? -9.891 -7.471 2.084 1.00 95.69 115 VAL A C 1
ATOM 917 O O . VAL A 1 115 ? -9.502 -7.112 3.196 1.00 95.69 115 VAL A O 1
ATOM 920 N N . ASP A 1 116 ? -10.246 -8.732 1.825 1.00 95.25 116 ASP A N 1
ATOM 921 C CA . ASP A 1 116 ? -10.277 -9.814 2.814 1.00 95.25 116 ASP A CA 1
ATOM 922 C C . ASP A 1 116 ? -8.920 -10.088 3.496 1.00 95.25 116 ASP A C 1
ATOM 924 O O . ASP A 1 116 ? -8.866 -10.635 4.602 1.00 95.25 116 ASP A O 1
ATOM 928 N N . ARG A 1 117 ? -7.813 -9.660 2.876 1.00 95.62 117 ARG A N 1
ATOM 929 C CA . ARG A 1 117 ? -6.457 -9.854 3.399 1.00 95.62 117 ARG A CA 1
ATOM 930 C C . ARG A 1 117 ? -6.062 -8.843 4.464 1.00 95.62 117 ARG A C 1
ATOM 932 O O . ARG A 1 117 ? -5.152 -9.136 5.236 1.00 95.62 117 ARG A O 1
ATOM 939 N N . LEU A 1 118 ? -6.728 -7.690 4.531 1.00 96.81 118 LEU A N 1
ATOM 940 C CA . LEU A 1 118 ? -6.336 -6.574 5.397 1.00 96.81 118 LEU A CA 1
ATOM 941 C C . LEU A 1 118 ? -6.251 -6.984 6.873 1.00 96.81 118 LEU A C 1
ATOM 943 O O . LEU A 1 118 ? -5.222 -6.765 7.506 1.00 96.81 118 LEU A O 1
ATOM 947 N N . ALA A 1 119 ? -7.269 -7.674 7.392 1.00 96.50 119 ALA A N 1
ATOM 948 C CA . ALA A 1 119 ? -7.277 -8.153 8.775 1.00 96.50 119 ALA A CA 1
ATOM 949 C C . ALA A 1 119 ? -6.130 -9.137 9.065 1.00 96.50 119 ALA A C 1
ATOM 951 O O . ALA A 1 119 ? -5.525 -9.120 10.137 1.00 96.50 119 ALA A O 1
ATOM 952 N N . LYS A 1 120 ? -5.803 -10.001 8.094 1.00 96.88 120 LYS A N 1
ATOM 953 C CA . LYS A 1 120 ? -4.670 -10.924 8.210 1.00 96.88 120 LYS A CA 1
ATOM 954 C C . LYS A 1 120 ? -3.345 -10.164 8.225 1.00 96.88 120 LYS A C 1
ATOM 956 O O . LYS A 1 120 ? -2.463 -10.532 8.993 1.00 96.88 120 LYS A O 1
ATOM 961 N N . TRP A 1 121 ? -3.195 -9.153 7.377 1.00 97.62 121 TRP A N 1
ATOM 962 C CA . TRP A 1 121 ? -1.973 -8.359 7.307 1.00 97.62 121 TRP A CA 1
ATOM 963 C C . TRP A 1 121 ? -1.769 -7.485 8.537 1.00 97.62 121 TRP A C 1
ATOM 965 O O . TRP A 1 121 ? -0.657 -7.466 9.040 1.00 97.62 121 TRP A O 1
ATOM 975 N N . GLU A 1 122 ? -2.823 -6.877 9.090 1.00 97.44 122 GLU A N 1
ATOM 976 C CA . GLU A 1 122 ? -2.753 -6.185 10.388 1.00 97.44 122 GLU A CA 1
ATOM 977 C C . GLU A 1 122 ? -2.243 -7.128 11.482 1.00 97.44 122 GLU A C 1
ATOM 979 O O . GLU A 1 122 ? -1.356 -6.782 12.260 1.00 97.44 122 GLU A O 1
ATOM 984 N N . LYS A 1 123 ? -2.783 -8.349 11.545 1.00 97.12 123 LYS A N 1
ATOM 985 C CA . LYS A 1 123 ? -2.336 -9.338 12.526 1.00 97.12 123 LYS A CA 1
ATOM 986 C C . LYS A 1 123 ? -0.872 -9.734 12.310 1.00 97.12 123 LYS A C 1
ATOM 988 O O . LYS A 1 123 ? -0.106 -9.757 13.268 1.00 97.12 123 LYS A O 1
ATOM 993 N N . LEU A 1 124 ? -0.503 -10.053 11.071 1.00 97.44 124 LEU A N 1
ATOM 994 C CA . LEU A 1 124 ? 0.848 -10.490 10.724 1.00 97.44 124 LEU A CA 1
ATOM 995 C C . LEU A 1 124 ? 1.885 -9.395 10.993 1.00 97.44 124 LEU A C 1
ATOM 997 O O . LEU A 1 124 ? 2.968 -9.700 11.476 1.00 97.44 124 LEU A O 1
ATOM 1001 N N . ASP A 1 125 ? 1.550 -8.141 10.709 1.00 96.81 125 ASP A N 1
ATOM 1002 C CA . ASP A 1 125 ? 2.408 -6.993 10.989 1.00 96.81 125 ASP A CA 1
ATOM 1003 C C . ASP A 1 125 ? 2.737 -6.893 12.486 1.00 96.81 125 ASP A C 1
ATOM 1005 O O . ASP A 1 125 ? 3.907 -6.919 12.873 1.00 96.81 125 ASP A O 1
ATOM 1009 N N . ASN A 1 126 ? 1.710 -6.948 13.342 1.00 96.00 126 ASN A N 1
ATOM 1010 C CA . ASN A 1 126 ? 1.888 -6.967 14.795 1.00 96.00 126 ASN A CA 1
ATOM 1011 C C . ASN A 1 126 ? 2.739 -8.158 15.274 1.00 96.00 126 ASN A C 1
ATOM 1013 O O . ASN A 1 126 ? 3.565 -8.004 16.174 1.00 96.00 126 ASN A O 1
ATOM 1017 N N . GLU A 1 127 ? 2.551 -9.345 14.686 1.00 97.25 127 GLU A N 1
ATOM 1018 C CA . GLU A 1 127 ? 3.349 -10.536 15.007 1.00 97.25 127 GLU A CA 1
ATOM 1019 C C . GLU A 1 127 ? 4.819 -10.361 14.604 1.00 97.25 127 GLU A C 1
ATOM 1021 O O . GLU A 1 127 ? 5.706 -10.652 15.405 1.00 97.25 127 GLU A O 1
ATOM 1026 N N . ILE A 1 128 ? 5.091 -9.846 13.401 1.00 94.31 128 ILE A N 1
ATOM 1027 C CA . ILE A 1 128 ? 6.455 -9.592 12.917 1.00 94.31 128 ILE A CA 1
ATOM 1028 C C . ILE A 1 128 ? 7.162 -8.593 13.834 1.00 94.31 128 ILE A C 1
ATOM 1030 O O . ILE A 1 128 ? 8.282 -8.861 14.275 1.00 94.31 128 ILE A O 1
ATOM 1034 N N . VAL A 1 129 ? 6.510 -7.471 14.150 1.00 92.00 129 VAL A N 1
ATOM 1035 C CA . VAL A 1 129 ? 7.068 -6.441 15.036 1.00 92.00 129 VAL A CA 1
ATOM 1036 C C . VAL A 1 129 ? 7.305 -7.005 16.438 1.00 92.00 129 VAL A C 1
ATOM 1038 O O . VAL A 1 129 ? 8.387 -6.818 16.996 1.00 92.00 129 VAL A O 1
ATOM 1041 N N . GLY A 1 130 ? 6.337 -7.744 16.989 1.00 93.00 130 GLY A N 1
ATOM 1042 C CA . GLY A 1 130 ? 6.460 -8.392 18.295 1.00 93.00 130 GLY A CA 1
ATOM 1043 C C . GLY A 1 130 ? 7.642 -9.360 18.355 1.00 93.00 130 GLY A C 1
ATOM 1044 O O . GLY A 1 130 ? 8.511 -9.222 19.216 1.00 93.00 130 GLY A O 1
ATOM 1045 N N . CYS A 1 131 ? 7.740 -10.278 17.390 1.00 93.12 131 CYS A N 1
ATOM 1046 C CA . CYS A 1 1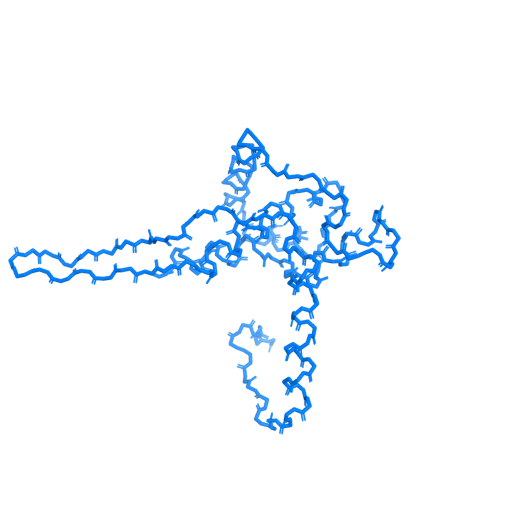31 ? 8.851 -11.223 17.303 1.00 93.12 131 CYS A CA 1
ATOM 1047 C C . CYS A 1 131 ? 10.199 -10.523 17.086 1.00 93.12 131 CYS A C 1
ATOM 1049 O O . CYS A 1 131 ? 11.201 -10.941 17.666 1.00 93.12 131 CYS A O 1
ATOM 1051 N N . PHE A 1 132 ? 10.246 -9.457 16.280 1.00 88.50 132 PHE A N 1
ATOM 1052 C CA . PHE A 1 132 ? 11.468 -8.679 16.074 1.00 88.50 132 PHE A CA 1
ATOM 1053 C C . PHE A 1 132 ? 11.953 -8.043 17.384 1.00 88.50 132 PHE A C 1
ATOM 1055 O O . PHE A 1 132 ? 13.127 -8.178 17.730 1.00 88.50 132 PHE A O 1
ATOM 1062 N N . ILE A 1 133 ? 11.049 -7.432 18.157 1.00 87.06 133 ILE A N 1
ATOM 1063 C CA . ILE A 1 133 ? 11.362 -6.869 19.479 1.00 87.06 133 ILE A CA 1
ATOM 1064 C C . ILE A 1 133 ? 11.863 -7.962 20.438 1.00 87.06 133 ILE A C 1
ATOM 1066 O O . ILE A 1 133 ? 12.883 -7.775 21.105 1.00 87.06 133 ILE A O 1
ATOM 1070 N N . GLU A 1 134 ? 11.179 -9.108 20.494 1.00 89.06 134 GLU A N 1
ATOM 1071 C CA . GLU A 1 134 ? 11.528 -10.231 21.376 1.00 89.06 134 GLU A CA 1
ATOM 1072 C C . GLU A 1 134 ? 12.859 -10.895 21.014 1.00 89.06 134 GLU A C 1
ATOM 1074 O O . GLU A 1 134 ? 13.595 -11.319 21.907 1.00 89.06 134 GLU A O 1
ATOM 1079 N N . SER A 1 135 ? 13.198 -10.951 19.721 1.00 86.75 135 SER A N 1
ATOM 1080 C CA . SER A 1 135 ? 14.455 -11.534 19.235 1.00 86.75 135 SER A CA 1
ATOM 1081 C C . SER A 1 135 ? 15.699 -10.848 19.814 1.00 86.75 135 SER A C 1
ATOM 1083 O O . SER A 1 135 ? 16.784 -11.433 19.822 1.00 86.75 135 SER A O 1
ATOM 1085 N N . GLY A 1 136 ? 15.543 -9.636 20.361 1.00 71.00 136 GLY A N 1
ATOM 1086 C CA . GLY A 1 136 ? 16.586 -8.956 21.112 1.00 71.00 136 GLY A CA 1
ATOM 1087 C C . GLY A 1 136 ? 17.791 -8.578 20.259 1.00 71.00 136 GLY A C 1
ATOM 1088 O O . GLY A 1 136 ? 18.884 -8.437 20.811 1.00 71.00 136 GLY A O 1
ATOM 1089 N N . ASP A 1 137 ? 17.616 -8.415 18.943 1.00 64.56 137 ASP A N 1
ATOM 1090 C CA . ASP A 1 137 ? 18.666 -7.923 18.057 1.00 64.56 137 ASP A CA 1
ATOM 1091 C C . ASP A 1 137 ? 19.006 -6.471 18.454 1.00 64.56 137 ASP A C 1
ATOM 1093 O O . ASP A 1 137 ? 18.328 -5.501 18.117 1.00 64.56 137 ASP A O 1
ATOM 1097 N N . LYS A 1 138 ? 20.014 -6.325 19.327 1.00 56.38 138 LYS A N 1
ATOM 1098 C CA . LYS A 1 138 ? 20.367 -5.063 20.010 1.00 56.38 138 LYS A CA 1
ATOM 1099 C C . LYS A 1 138 ? 20.979 -4.025 19.082 1.00 56.38 138 LYS A C 1
ATOM 1101 O O . LYS A 1 138 ? 21.164 -2.875 19.493 1.00 56.38 138 LYS A O 1
ATOM 1106 N N . ALA A 1 139 ? 21.326 -4.410 17.860 1.00 63.28 139 ALA A N 1
ATOM 1107 C CA . ALA A 1 139 ? 21.629 -3.446 16.828 1.00 63.28 139 ALA A CA 1
ATOM 1108 C C . ALA A 1 139 ? 20.309 -2.765 16.474 1.00 63.28 139 ALA A C 1
ATOM 1110 O O . ALA A 1 139 ? 19.593 -3.271 15.630 1.00 63.28 139 ALA A O 1
ATOM 1111 N N . LYS A 1 140 ? 19.968 -1.644 17.132 1.00 65.75 140 LYS A N 1
ATOM 1112 C CA . LYS A 1 140 ? 18.907 -0.748 16.650 1.00 65.75 140 LYS A CA 1
ATOM 1113 C C . LYS A 1 140 ? 19.303 -0.370 15.224 1.00 65.75 140 LYS A C 1
ATOM 1115 O O . LYS A 1 140 ? 20.221 0.447 15.086 1.00 65.75 140 LYS A O 1
ATOM 1120 N N . PRO A 1 141 ? 18.725 -0.985 14.178 1.00 68.88 141 PRO A N 1
ATOM 1121 C CA . PRO A 1 141 ? 19.146 -0.647 12.839 1.00 68.88 141 PRO A CA 1
ATOM 1122 C C . PRO A 1 141 ? 18.783 0.821 12.652 1.00 68.88 141 PRO A C 1
ATOM 1124 O O . PRO A 1 141 ? 17.695 1.255 13.041 1.00 68.88 141 PRO A O 1
ATOM 1127 N N . ALA A 1 142 ? 19.725 1.614 12.144 1.00 73.88 142 ALA A N 1
ATOM 1128 C CA . ALA A 1 142 ? 19.420 2.989 11.799 1.00 73.88 142 ALA A CA 1
ATOM 1129 C C . ALA A 1 142 ? 18.270 2.944 10.791 1.00 73.88 142 ALA A C 1
ATOM 1131 O O . ALA A 1 142 ? 18.409 2.353 9.718 1.00 73.88 142 ALA A O 1
ATOM 1132 N N . CYS A 1 143 ? 17.118 3.499 11.167 1.00 70.94 143 CYS A N 1
ATOM 1133 C CA . CYS A 1 143 ? 15.995 3.582 10.255 1.00 70.94 143 CYS A CA 1
ATOM 1134 C C . CYS A 1 143 ? 16.437 4.462 9.084 1.00 70.94 143 CYS A C 1
ATOM 1136 O O . CYS A 1 143 ? 16.715 5.645 9.258 1.00 70.94 143 CYS A O 1
ATOM 1138 N N . VAL A 1 144 ? 16.547 3.863 7.899 1.00 70.12 144 VAL A N 1
ATOM 1139 C CA . VAL A 1 144 ? 16.992 4.544 6.673 1.00 70.12 144 VAL A CA 1
ATOM 1140 C C . VAL A 1 144 ? 16.041 5.662 6.244 1.00 70.12 144 VAL A C 1
ATOM 1142 O O . VAL A 1 144 ? 16.453 6.557 5.512 1.00 70.12 144 VAL A O 1
ATOM 1145 N N . ASP A 1 145 ? 14.802 5.627 6.737 1.00 64.12 145 ASP A N 1
ATOM 1146 C CA . ASP A 1 145 ? 13.777 6.640 6.502 1.00 64.12 145 ASP A CA 1
ATOM 1147 C C . ASP A 1 145 ? 13.537 7.548 7.729 1.00 64.12 145 ASP A C 1
ATOM 1149 O O . ASP A 1 145 ? 12.711 8.461 7.655 1.00 64.12 145 ASP A O 1
ATOM 1153 N N . ALA A 1 146 ? 14.245 7.349 8.854 1.00 64.31 146 ALA A N 1
ATOM 1154 C CA . ALA A 1 146 ? 14.165 8.296 9.962 1.00 64.31 146 ALA A CA 1
ATOM 1155 C C . ALA A 1 146 ? 14.725 9.633 9.484 1.00 64.31 146 ALA A C 1
ATOM 1157 O O . ALA A 1 146 ? 15.895 9.740 9.108 1.00 64.31 146 ALA A O 1
ATOM 1158 N N . ARG A 1 147 ? 13.873 10.661 9.490 1.00 51.78 147 ARG A N 1
ATOM 1159 C CA . ARG A 1 147 ? 14.326 12.034 9.299 1.00 51.78 147 ARG A CA 1
ATOM 1160 C C . ARG A 1 147 ? 15.365 12.306 10.383 1.00 51.78 147 ARG A C 1
ATOM 1162 O O . ARG A 1 147 ? 15.064 12.189 11.567 1.00 51.78 147 ARG A O 1
ATOM 1169 N N . VAL A 1 148 ? 16.592 12.599 9.964 1.00 40.62 148 VAL A N 1
ATOM 1170 C CA . VAL A 1 148 ? 17.579 13.213 10.848 1.00 40.62 148 VAL A CA 1
ATOM 1171 C C . VAL A 1 148 ? 17.013 14.595 11.159 1.00 40.62 148 VAL A C 1
ATOM 1173 O O . VAL A 1 148 ? 16.943 15.430 10.257 1.00 40.62 148 VAL A O 1
ATOM 1176 N N . GLU A 1 149 ? 16.492 14.774 12.371 1.00 40.00 149 GLU A N 1
ATOM 1177 C CA . GLU A 1 149 ? 16.223 16.107 12.924 1.00 40.00 149 GLU A CA 1
ATOM 1178 C C . GLU A 1 149 ? 17.532 16.874 13.132 1.00 40.00 149 GLU A C 1
ATOM 1180 O O . GLU A 1 149 ? 18.533 16.246 13.559 1.00 40.00 149 GLU A O 1
#

Organism: NCBI:txid1051891

InterPro domains:
  IPR009286 Inositol-pentakisphosphate 2-kinase [PF06090] (1-127)
  IPR009286 Inositol-pentakisphosphate 2-kinase [PTHR14456] (1-138)

Foldseek 3Di:
DVVLVCLLCLLQVLPLVRLQVLQCVVDPNPDFALVVPDKDDPVNLVVLVVVSVVVVPDPPVVSVVCSVPPDNVCSVSSLQSNQQSVLSVPWDKDWDDDPPDDIDIDIDSNPGDISVCSRVVSVVVVVVVVVVVVVPPVPPDPPPPPPPD